Protein AF-B4QFR2-F1 (afdb_monomer_lite)

Radius of gyration: 42.55 Å; chains: 1; bounding box: 84×72×124 Å

Structure (mmCIF, N/CA/C/O backbone):
data_AF-B4QFR2-F1
#
_entry.id   AF-B4QFR2-F1
#
loop_
_atom_site.group_PDB
_atom_site.id
_atom_site.type_symbol
_atom_site.label_atom_id
_atom_site.label_alt_id
_atom_site.label_comp_id
_atom_site.label_asym_id
_atom_site.label_entity_id
_atom_site.label_seq_id
_atom_site.pdbx_PDB_ins_code
_atom_site.Cartn_x
_atom_site.Cartn_y
_atom_site.Cartn_z
_atom_site.occupancy
_atom_site.B_iso_or_equiv
_atom_site.auth_seq_id
_atom_site.auth_comp_id
_atom_site.auth_asym_id
_atom_site.auth_atom_id
_atom_site.pdbx_PDB_model_num
ATOM 1 N N . MET A 1 1 ? 47.329 61.915 1.612 1.00 34.19 1 MET A N 1
ATOM 2 C CA . MET A 1 1 ? 45.966 62.474 1.746 1.00 34.19 1 MET A CA 1
ATOM 3 C C . MET A 1 1 ? 45.053 61.777 0.749 1.00 34.19 1 MET A C 1
ATOM 5 O O . MET A 1 1 ? 45.435 61.713 -0.406 1.00 34.19 1 MET A O 1
ATOM 9 N N . ALA A 1 2 ? 43.889 61.315 1.233 1.00 34.34 2 ALA A N 1
ATOM 10 C CA . ALA A 1 2 ? 42.676 60.894 0.505 1.00 34.34 2 ALA A CA 1
ATOM 11 C C . ALA A 1 2 ? 42.771 59.651 -0.418 1.00 34.34 2 ALA A C 1
ATOM 13 O O . ALA A 1 2 ? 43.666 59.548 -1.236 1.00 34.34 2 ALA A O 1
ATOM 14 N N . LYS A 1 3 ? 41.845 58.686 -0.405 1.00 36.66 3 LYS A N 1
ATOM 15 C CA . LYS A 1 3 ? 40.694 58.404 0.468 1.00 36.66 3 LYS A CA 1
ATOM 16 C C . LYS A 1 3 ? 40.311 56.937 0.225 1.00 36.66 3 LYS A C 1
ATOM 18 O O . LYS A 1 3 ? 40.128 56.528 -0.917 1.00 36.66 3 LYS A O 1
ATOM 23 N N . THR A 1 4 ? 40.204 56.170 1.301 1.00 39.62 4 THR A N 1
ATOM 24 C CA . THR A 1 4 ? 39.727 54.786 1.338 1.00 39.62 4 THR A CA 1
ATOM 25 C C . THR A 1 4 ? 38.275 54.728 0.856 1.00 39.62 4 THR A C 1
ATOM 27 O O . THR A 1 4 ? 37.410 55.390 1.426 1.00 39.62 4 THR A O 1
ATOM 30 N N . GLY A 1 5 ? 38.017 53.977 -0.217 1.00 37.00 5 GLY A N 1
ATOM 31 C CA . GLY A 1 5 ? 36.684 53.747 -0.777 1.00 37.00 5 GLY A CA 1
ATOM 32 C C . GLY A 1 5 ? 36.139 52.394 -0.337 1.00 37.00 5 GLY A C 1
ATOM 33 O O . GLY A 1 5 ? 36.387 51.377 -0.978 1.00 37.00 5 GLY A O 1
ATOM 34 N N . GLU A 1 6 ? 35.410 52.401 0.772 1.00 37.00 6 GLU A N 1
ATOM 35 C CA . GLU A 1 6 ? 34.628 51.286 1.296 1.00 37.00 6 GLU A CA 1
ATOM 36 C C . GLU A 1 6 ? 33.508 50.926 0.303 1.00 37.00 6 GLU A C 1
ATOM 38 O O . GLU A 1 6 ? 32.572 51.698 0.105 1.00 37.00 6 GLU A O 1
ATOM 43 N N . ARG A 1 7 ? 33.588 49.754 -0.341 1.00 39.66 7 ARG A N 1
ATOM 44 C CA . ARG A 1 7 ? 32.447 49.152 -1.047 1.00 39.66 7 ARG A CA 1
ATOM 45 C C . ARG A 1 7 ? 31.864 48.026 -0.200 1.00 39.66 7 ARG A C 1
ATOM 47 O O . ARG A 1 7 ? 32.171 46.855 -0.393 1.00 39.66 7 ARG A O 1
ATOM 54 N N . ARG A 1 8 ? 30.990 48.408 0.735 1.00 44.19 8 ARG A N 1
ATOM 55 C CA . ARG A 1 8 ? 29.865 47.559 1.144 1.00 44.19 8 ARG A CA 1
ATOM 56 C C . ARG A 1 8 ? 28.883 47.499 -0.018 1.00 44.19 8 ARG A C 1
ATOM 58 O O . ARG A 1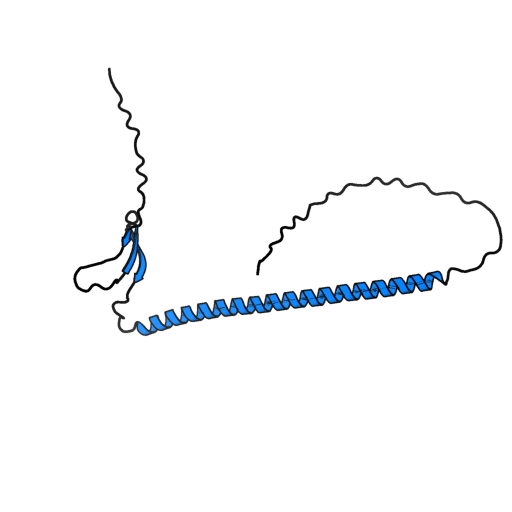 8 ? 28.515 48.540 -0.553 1.00 44.19 8 ARG A O 1
ATOM 65 N N . GLY A 1 9 ? 28.413 46.307 -0.360 1.00 35.06 9 GLY A N 1
ATOM 66 C CA . GLY A 1 9 ? 27.239 46.185 -1.216 1.00 35.06 9 GLY A CA 1
ATOM 67 C C . GLY A 1 9 ? 27.144 44.852 -1.929 1.00 35.06 9 GLY A C 1
ATOM 68 O O . GLY A 1 9 ? 27.808 44.640 -2.934 1.00 35.06 9 GLY A O 1
ATOM 69 N N . GLY A 1 10 ? 26.243 44.004 -1.436 1.00 34.12 10 GLY A N 1
ATOM 70 C CA . GLY A 1 10 ? 25.616 42.976 -2.253 1.00 34.12 10 GLY A CA 1
ATOM 71 C C . GLY A 1 10 ? 26.184 41.582 -2.060 1.00 34.12 10 GLY A C 1
ATOM 72 O O . GLY A 1 10 ? 26.757 41.008 -2.982 1.00 34.12 10 GLY A O 1
ATOM 73 N N . CYS A 1 11 ? 25.899 40.984 -0.904 1.00 34.69 11 CYS A N 1
ATOM 74 C CA . CYS A 1 11 ? 25.506 39.581 -0.883 1.00 34.69 11 CYS A CA 1
ATOM 75 C C . CYS A 1 11 ? 24.366 39.411 -1.902 1.00 34.69 11 CYS A C 1
ATOM 77 O O . CYS A 1 11 ? 23.199 39.645 -1.597 1.00 34.69 11 CYS A O 1
ATOM 79 N N . HIS A 1 12 ? 24.718 39.062 -3.141 1.00 37.25 12 HIS A N 1
ATOM 80 C CA . HIS A 1 12 ? 23.768 38.495 -4.080 1.00 37.25 12 HIS A CA 1
ATOM 81 C C . HIS A 1 12 ? 23.382 37.148 -3.481 1.00 37.25 12 HIS A C 1
ATOM 83 O O . HIS A 1 12 ? 24.067 36.143 -3.657 1.00 37.25 12 HIS A O 1
ATOM 89 N N . LEU A 1 13 ? 22.307 37.161 -2.692 1.00 39.56 13 LEU A N 1
ATOM 90 C CA . LEU A 1 13 ? 21.438 36.012 -2.542 1.00 39.56 13 LEU A CA 1
ATOM 91 C C . LEU A 1 13 ? 21.101 35.590 -3.969 1.00 39.56 13 LEU A C 1
ATOM 93 O O . LEU A 1 13 ? 20.244 36.192 -4.610 1.00 39.56 13 LEU A O 1
ATOM 97 N N . ALA A 1 14 ? 21.857 34.629 -4.497 1.00 40.00 14 ALA A N 1
ATOM 98 C CA . ALA A 1 14 ? 21.475 33.925 -5.697 1.00 40.00 14 ALA A CA 1
ATOM 99 C C . ALA A 1 14 ? 20.138 33.276 -5.354 1.00 40.00 14 ALA A C 1
ATOM 101 O O . ALA A 1 14 ? 20.075 32.270 -4.646 1.00 40.00 14 ALA A O 1
ATOM 102 N N . THR A 1 15 ? 19.059 33.925 -5.775 1.00 42.56 15 THR A N 1
ATOM 103 C CA . THR A 1 15 ? 17.744 33.324 -5.838 1.00 42.56 15 THR A CA 1
ATOM 104 C C . THR A 1 15 ? 17.921 32.083 -6.702 1.00 42.56 15 THR A C 1
ATOM 106 O O . THR A 1 15 ? 18.141 32.170 -7.907 1.00 42.56 15 THR A O 1
ATOM 109 N N . SER A 1 16 ? 17.939 30.908 -6.067 1.00 47.81 16 SER A N 1
ATOM 110 C CA . SER A 1 16 ? 17.907 29.627 -6.763 1.00 47.81 16 SER A CA 1
ATOM 111 C C . SER A 1 16 ? 16.523 29.528 -7.393 1.00 47.81 16 SER A C 1
ATOM 113 O O . SER A 1 16 ? 15.574 29.031 -6.794 1.00 47.81 16 SER A O 1
ATOM 115 N N . SER A 1 17 ? 16.387 30.137 -8.566 1.00 47.84 17 SER A N 1
ATOM 116 C CA . SER A 1 17 ? 15.196 30.033 -9.387 1.00 47.84 17 SER A CA 1
ATOM 117 C C . SER A 1 17 ? 15.214 28.623 -9.958 1.00 47.84 17 SER A C 1
ATOM 119 O O . SER A 1 17 ? 16.007 28.325 -10.848 1.00 47.84 17 SER A O 1
ATOM 121 N N . ALA A 1 18 ? 14.421 27.726 -9.373 1.00 55.12 18 ALA A N 1
ATOM 122 C CA . ALA A 1 18 ? 14.165 26.425 -9.968 1.00 55.12 18 ALA A CA 1
ATOM 123 C C . ALA A 1 18 ? 13.435 26.678 -11.290 1.00 55.12 18 ALA A C 1
ATOM 125 O O . ALA A 1 18 ? 12.285 27.119 -11.298 1.00 55.12 18 ALA A O 1
ATOM 126 N N . GLU A 1 19 ? 14.128 26.475 -12.404 1.00 62.81 19 GLU A N 1
ATOM 127 C CA . GLU A 1 19 ? 13.544 26.654 -13.725 1.00 62.81 19 GLU A CA 1
ATOM 128 C C . GLU A 1 19 ? 12.817 25.363 -14.094 1.00 62.81 19 GLU A C 1
ATOM 130 O O . GLU A 1 19 ? 13.381 24.265 -14.012 1.00 62.81 19 GLU A O 1
ATOM 135 N N . GLN A 1 20 ? 11.535 25.484 -14.433 1.00 56.78 20 GLN A N 1
ATOM 136 C CA . GLN A 1 20 ? 10.757 24.345 -14.894 1.00 56.78 20 GLN A CA 1
ATOM 137 C C . GLN A 1 20 ? 11.297 23.947 -16.265 1.00 56.78 20 GLN A C 1
ATOM 139 O O . GLN A 1 20 ? 11.182 24.705 -17.229 1.00 56.78 20 GLN A O 1
ATOM 144 N N . VAL A 1 21 ? 11.915 22.771 -16.348 1.00 60.00 21 VAL A N 1
ATOM 145 C CA . VAL A 1 21 ? 12.444 22.285 -17.617 1.00 60.00 21 VAL A CA 1
ATOM 146 C C . VAL A 1 21 ? 11.311 21.614 -18.360 1.00 60.00 21 VAL A C 1
ATOM 148 O O . VAL A 1 21 ? 10.848 20.536 -17.991 1.00 60.00 21 VAL A O 1
ATOM 151 N N . LYS A 1 22 ? 10.892 22.274 -19.436 1.00 54.22 22 LYS A N 1
ATOM 152 C CA . LYS A 1 22 ? 10.112 21.677 -20.509 1.00 54.22 22 LYS A CA 1
ATOM 153 C C . LYS A 1 22 ? 11.031 21.573 -21.722 1.00 54.22 22 LYS A C 1
ATOM 155 O O . LYS A 1 22 ? 11.315 22.571 -22.376 1.00 54.22 22 LYS A O 1
ATOM 160 N N . ALA A 1 23 ? 11.582 20.386 -21.965 1.00 52.22 23 ALA A N 1
ATOM 161 C CA . ALA A 1 23 ? 12.476 20.167 -23.097 1.00 52.22 23 ALA A CA 1
ATOM 162 C C . ALA A 1 23 ? 11.656 20.145 -24.399 1.00 52.22 23 ALA A C 1
ATOM 164 O O . ALA A 1 23 ? 11.088 19.118 -24.756 1.00 52.22 23 ALA A O 1
ATOM 165 N N . SER A 1 24 ? 11.564 21.290 -25.079 1.00 48.00 24 SER A N 1
ATOM 166 C CA . SER A 1 24 ? 10.883 21.441 -26.370 1.00 48.00 24 SER A CA 1
ATOM 167 C C . SER A 1 24 ? 11.898 21.662 -27.497 1.00 48.00 24 SER A C 1
ATOM 169 O O . SER A 1 24 ? 12.385 22.781 -27.683 1.00 48.00 24 SER A O 1
ATOM 171 N N . GLY A 1 25 ? 12.221 20.605 -28.247 1.00 43.16 25 GLY A N 1
ATOM 172 C CA . GLY A 1 25 ? 12.901 20.692 -29.539 1.00 43.16 25 GLY A CA 1
ATOM 173 C C . GLY A 1 25 ? 11.877 20.819 -30.675 1.00 43.16 25 GLY A C 1
ATOM 174 O O . GLY A 1 25 ? 10.738 20.367 -30.588 1.00 43.16 25 GLY A O 1
ATOM 175 N N . HIS A 1 26 ? 12.222 21.559 -31.726 1.00 45.12 26 HIS A N 1
ATOM 176 C CA . HIS A 1 26 ? 11.309 21.812 -32.838 1.00 45.12 26 HIS A CA 1
ATOM 177 C C . HIS A 1 26 ? 11.179 20.585 -33.756 1.00 45.12 26 HIS A C 1
ATOM 179 O O . HIS A 1 26 ? 12.174 19.978 -34.143 1.00 45.12 26 HIS A O 1
ATOM 185 N N . SER A 1 27 ? 9.934 20.342 -34.186 1.00 41.66 27 SER A N 1
ATOM 186 C CA . SER A 1 27 ? 9.424 19.318 -35.118 1.00 41.66 27 SER A CA 1
ATOM 187 C C . SER A 1 27 ? 9.111 17.929 -34.518 1.00 41.66 27 SER A C 1
ATOM 189 O O . SER A 1 27 ? 9.827 16.959 -34.709 1.00 41.66 27 SER A O 1
ATOM 191 N N . SER A 1 28 ? 7.925 17.833 -33.893 1.00 51.12 28 SER A N 1
ATOM 192 C CA . SER A 1 28 ? 7.242 16.618 -33.378 1.00 51.12 28 SER A CA 1
ATOM 193 C C . SER A 1 28 ? 7.539 16.170 -31.940 1.00 51.12 28 SER A C 1
ATOM 195 O O . SER A 1 28 ? 7.042 15.118 -31.529 1.00 51.12 28 SER A O 1
ATOM 197 N N . ASP A 1 29 ? 8.267 16.960 -31.151 1.00 46.41 29 ASP A N 1
ATOM 198 C CA . ASP A 1 29 ? 8.652 16.564 -29.794 1.00 46.41 29 ASP A CA 1
ATOM 199 C C . ASP A 1 29 ? 7.467 16.583 -28.821 1.00 46.41 29 ASP A C 1
ATOM 201 O O . ASP A 1 29 ? 6.948 17.621 -28.410 1.00 46.41 29 ASP A O 1
ATOM 205 N N . ARG A 1 30 ? 7.033 15.372 -28.473 1.00 59.84 30 ARG A N 1
ATOM 206 C CA . ARG A 1 30 ? 6.170 15.070 -27.329 1.00 59.84 30 ARG A CA 1
ATOM 207 C C . ARG A 1 30 ? 6.925 15.431 -26.050 1.00 59.84 30 ARG A C 1
ATOM 209 O O . ARG A 1 30 ? 8.131 15.243 -25.998 1.00 59.84 30 ARG A O 1
ATOM 216 N N . ASP A 1 31 ? 6.233 15.904 -25.020 1.00 76.56 31 ASP A N 1
ATOM 217 C CA . ASP A 1 31 ? 6.836 16.214 -23.720 1.00 76.56 31 ASP A CA 1
ATOM 218 C C . ASP A 1 31 ? 7.465 14.944 -23.085 1.00 76.56 31 ASP A C 1
ATOM 220 O O . ASP A 1 31 ? 6.777 14.142 -22.455 1.00 76.56 31 ASP A O 1
ATOM 224 N N . ILE A 1 32 ? 8.771 14.716 -23.304 1.00 87.12 32 ILE A N 1
ATOM 225 C CA . ILE A 1 32 ? 9.464 13.469 -22.905 1.00 87.12 32 ILE A CA 1
ATOM 226 C C . ILE A 1 32 ? 9.842 13.481 -21.421 1.00 87.12 32 ILE A C 1
ATOM 228 O O . ILE A 1 32 ? 9.815 12.437 -20.777 1.00 87.12 32 ILE A O 1
ATOM 232 N N . ILE A 1 33 ? 10.222 14.640 -20.878 1.00 90.62 33 ILE A N 1
ATOM 233 C CA . ILE A 1 33 ? 10.691 14.795 -19.495 1.00 90.62 33 ILE A CA 1
ATOM 234 C C . ILE A 1 33 ? 10.000 16.003 -18.874 1.00 90.62 33 ILE A C 1
ATOM 236 O O . ILE A 1 33 ? 9.999 17.091 -19.451 1.00 90.62 33 ILE A O 1
ATOM 240 N N . HIS A 1 34 ? 9.457 15.805 -17.678 1.00 91.00 34 HIS A N 1
ATOM 241 C CA . HIS A 1 34 ? 8.888 16.850 -16.840 1.00 91.00 34 HIS A CA 1
ATOM 242 C C . HIS A 1 34 ? 9.685 16.922 -15.543 1.00 91.00 34 HIS A C 1
ATOM 244 O O . HIS A 1 34 ? 9.936 15.893 -14.914 1.00 91.00 34 HIS A O 1
ATOM 250 N N . GLY A 1 35 ? 10.091 18.126 -15.147 1.00 90.31 35 GLY A N 1
ATOM 251 C CA . GLY A 1 35 ? 10.911 18.296 -13.958 1.00 90.31 35 GLY A CA 1
ATOM 252 C C . GLY A 1 35 ? 11.443 19.711 -13.752 1.00 90.31 35 GLY A C 1
ATOM 253 O O . GLY A 1 35 ? 11.025 20.667 -14.416 1.00 90.31 35 GLY A O 1
ATOM 254 N N . LYS A 1 36 ? 12.391 19.847 -12.823 1.00 92.81 36 LYS A N 1
ATOM 255 C CA . LYS A 1 36 ? 13.020 21.119 -12.435 1.00 92.81 36 LYS A CA 1
ATOM 256 C C . LYS A 1 36 ? 14.536 21.009 -12.479 1.00 92.81 36 LYS A C 1
ATOM 258 O O . LYS A 1 36 ? 15.117 20.088 -11.907 1.00 92.81 36 LYS A O 1
ATOM 263 N N . LEU A 1 37 ? 15.185 21.974 -13.127 1.00 94.50 37 LEU A N 1
ATOM 264 C CA . LEU A 1 37 ? 16.642 22.067 -13.145 1.00 94.50 37 LEU A CA 1
ATOM 265 C C . LEU A 1 37 ? 17.123 23.025 -12.063 1.00 94.50 37 LEU A C 1
ATOM 267 O O . LEU A 1 37 ? 16.852 24.227 -12.086 1.00 94.50 37 LEU A O 1
ATOM 271 N N . PHE A 1 38 ? 17.910 22.483 -11.145 1.00 92.56 38 PHE A N 1
ATOM 272 C CA . PHE A 1 38 ? 18.637 23.238 -10.140 1.00 92.56 38 PHE A CA 1
ATOM 273 C C . PHE A 1 38 ? 20.034 23.552 -10.680 1.00 92.56 38 PHE A C 1
ATOM 275 O O . PHE A 1 38 ? 20.961 22.748 -10.587 1.00 92.56 38 PHE A O 1
ATOM 282 N N . GLN A 1 39 ? 20.192 24.728 -11.297 1.00 93.06 39 GLN A N 1
ATOM 283 C CA . GLN A 1 39 ? 21.420 25.097 -12.019 1.00 93.06 39 GLN A CA 1
ATOM 284 C C . GLN A 1 39 ? 22.660 25.198 -11.114 1.00 93.06 39 GLN A C 1
ATOM 286 O O . GLN A 1 39 ? 23.769 24.867 -11.528 1.00 93.06 39 GLN A O 1
ATOM 291 N N . ASN A 1 40 ? 22.472 25.627 -9.866 1.00 93.94 40 ASN A N 1
ATOM 292 C CA . ASN A 1 40 ? 23.533 25.738 -8.864 1.00 93.94 40 ASN A CA 1
ATOM 293 C C . ASN A 1 40 ? 24.144 24.378 -8.499 1.00 93.94 40 ASN A C 1
ATOM 295 O O . ASN A 1 40 ? 25.360 24.271 -8.356 1.00 93.94 40 ASN A O 1
ATOM 299 N N . THR A 1 41 ? 23.313 23.346 -8.373 1.00 94.06 41 THR A N 1
ATOM 300 C CA . THR A 1 41 ? 23.741 21.977 -8.059 1.00 94.06 41 THR A CA 1
ATOM 301 C C . THR A 1 41 ? 23.960 21.132 -9.308 1.00 94.06 41 THR A C 1
ATOM 303 O O . THR A 1 41 ? 24.521 20.044 -9.212 1.00 94.06 41 THR A O 1
ATOM 306 N N . ARG A 1 42 ? 23.562 21.640 -10.482 1.00 94.38 42 ARG A N 1
ATOM 307 C CA . ARG A 1 42 ? 23.561 20.925 -11.765 1.00 94.38 42 ARG A CA 1
ATOM 308 C C . ARG A 1 42 ? 22.753 19.620 -11.700 1.00 94.38 42 ARG A C 1
ATOM 310 O O . ARG A 1 42 ? 23.127 18.631 -12.322 1.00 94.38 42 ARG A O 1
ATOM 317 N N . ILE A 1 43 ? 21.653 19.627 -10.943 1.00 95.69 43 ILE A N 1
ATOM 318 C CA . ILE A 1 43 ? 20.743 18.485 -10.775 1.00 95.69 43 ILE A CA 1
ATOM 319 C C . ILE A 1 43 ? 19.438 18.762 -11.519 1.00 95.69 43 ILE A C 1
ATOM 321 O O . ILE A 1 43 ? 18.842 19.823 -11.343 1.00 95.69 43 ILE A O 1
ATOM 325 N N . LEU A 1 44 ? 18.975 17.788 -12.305 1.00 94.06 44 LEU A N 1
ATOM 326 C CA . LEU A 1 44 ? 17.625 17.761 -12.865 1.00 94.06 44 LEU A CA 1
ATOM 327 C C . LEU A 1 44 ? 16.762 16.815 -12.021 1.00 94.06 44 LEU A C 1
ATOM 329 O O . LEU A 1 44 ? 16.970 15.604 -12.045 1.00 94.06 44 LEU A O 1
ATOM 333 N N . GLU A 1 45 ? 15.813 17.368 -11.272 1.00 94.50 45 GLU A N 1
ATOM 334 C CA . GLU A 1 45 ? 14.760 16.592 -10.615 1.00 94.50 45 GLU A CA 1
ATOM 335 C C . GLU A 1 45 ? 13.697 16.256 -11.659 1.00 94.50 45 GLU A C 1
ATOM 337 O O . GLU A 1 45 ? 13.184 17.159 -12.317 1.00 94.50 45 GLU A O 1
ATOM 342 N N . VAL A 1 46 ? 13.406 14.970 -11.846 1.00 94.44 46 VAL A N 1
ATOM 343 C CA . VAL A 1 46 ? 12.457 14.481 -12.851 1.00 94.44 46 VAL A CA 1
ATOM 344 C C . VAL A 1 46 ? 11.209 13.968 -12.144 1.00 94.44 46 VAL A C 1
ATOM 346 O O . VAL A 1 46 ? 11.281 12.994 -11.399 1.00 94.44 46 VAL A O 1
ATOM 349 N N . ASP A 1 47 ? 10.072 14.602 -12.416 1.00 93.56 47 ASP A N 1
ATOM 350 C CA . ASP A 1 47 ? 8.758 14.198 -11.906 1.00 93.56 47 ASP A CA 1
ATOM 351 C C . ASP A 1 47 ? 8.156 13.076 -12.763 1.00 93.56 47 ASP A C 1
ATOM 353 O O . ASP A 1 47 ? 7.504 12.158 -12.266 1.00 93.56 47 ASP A O 1
ATOM 357 N N . TYR A 1 48 ? 8.370 13.156 -14.077 1.00 92.81 48 TYR A N 1
ATOM 358 C CA . TYR A 1 48 ? 7.874 12.187 -15.044 1.00 92.81 48 TYR A CA 1
ATOM 359 C C . TYR A 1 48 ? 8.805 12.104 -16.251 1.00 92.81 48 TYR A C 1
ATOM 361 O O . TYR A 1 48 ? 9.345 13.111 -16.714 1.00 92.81 48 TYR A O 1
ATOM 369 N N . ALA A 1 49 ? 8.944 10.895 -16.790 1.00 93.69 49 ALA A N 1
ATOM 370 C CA . ALA A 1 49 ? 9.645 10.649 -18.036 1.00 93.69 49 ALA A CA 1
ATOM 371 C C . ALA A 1 49 ? 8.913 9.600 -18.876 1.00 93.69 49 ALA A C 1
ATOM 373 O O . ALA A 1 49 ? 8.445 8.582 -18.362 1.00 93.69 49 ALA A O 1
ATOM 374 N N . GLN A 1 50 ? 8.854 9.831 -20.184 1.00 92.12 50 GLN A N 1
ATOM 375 C CA . GLN A 1 50 ? 8.315 8.873 -21.136 1.00 92.12 50 GLN A CA 1
ATOM 376 C C . GLN A 1 50 ? 9.344 7.767 -21.424 1.00 92.12 50 GL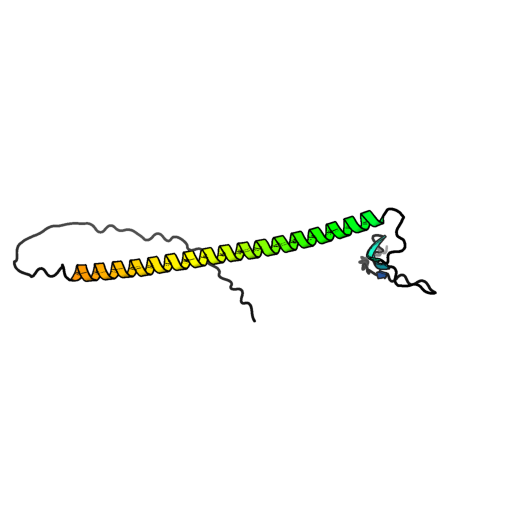N A C 1
ATOM 378 O O . GLN A 1 50 ? 10.489 8.041 -21.784 1.00 92.12 50 GLN A O 1
ATOM 383 N N . GLY A 1 51 ? 8.929 6.503 -21.296 1.00 90.94 51 GLY A N 1
ATOM 384 C CA . GLY A 1 51 ? 9.757 5.354 -21.667 1.00 90.94 51 GLY A CA 1
ATOM 385 C C . GLY A 1 51 ? 10.027 5.321 -23.174 1.00 90.94 51 GLY A C 1
ATOM 386 O O . GLY A 1 51 ? 9.093 5.434 -23.967 1.00 90.94 51 GLY A O 1
ATOM 387 N N . ARG A 1 52 ? 11.299 5.176 -23.566 1.00 89.69 52 ARG A N 1
ATOM 388 C CA . ARG A 1 52 ? 11.727 5.186 -24.976 1.00 89.69 52 ARG A CA 1
ATOM 389 C C . ARG A 1 52 ? 11.774 3.786 -25.587 1.00 89.69 52 ARG A C 1
ATOM 391 O O . ARG A 1 52 ? 11.107 3.536 -26.579 1.00 89.69 52 ARG A O 1
ATOM 398 N N . ASP A 1 53 ? 12.530 2.883 -24.965 1.00 93.62 53 ASP A N 1
ATOM 399 C CA . ASP A 1 53 ? 12.749 1.511 -25.429 1.00 93.62 53 ASP A CA 1
ATOM 400 C C . ASP A 1 53 ? 12.757 0.551 -24.235 1.00 93.62 53 ASP A C 1
ATOM 402 O O . ASP A 1 53 ? 13.197 0.920 -23.143 1.00 93.62 53 ASP A O 1
ATOM 406 N N . ILE A 1 54 ? 12.333 -0.696 -24.453 1.00 92.88 54 ILE A N 1
ATOM 407 C CA . ILE A 1 54 ? 12.492 -1.789 -23.486 1.00 92.88 54 ILE A CA 1
ATOM 408 C C . ILE A 1 54 ? 13.551 -2.746 -24.045 1.00 92.88 54 ILE A C 1
ATOM 410 O O . ILE A 1 54 ? 13.288 -3.402 -25.057 1.00 92.88 54 ILE A O 1
ATOM 414 N N . PRO A 1 55 ? 14.744 -2.844 -23.430 1.00 92.25 55 PRO A N 1
ATOM 415 C CA . PRO A 1 55 ? 15.765 -3.771 -23.896 1.00 92.25 55 PRO A CA 1
ATOM 416 C C . PRO A 1 55 ? 15.283 -5.231 -23.803 1.00 92.25 55 PRO A C 1
ATOM 418 O O . PRO A 1 55 ? 14.563 -5.584 -22.860 1.00 92.25 55 PRO A O 1
ATOM 421 N N . PRO A 1 56 ? 15.687 -6.115 -24.735 1.00 93.94 56 PRO A N 1
ATOM 422 C CA . PRO A 1 56 ? 15.351 -7.533 -24.658 1.00 93.94 56 PRO A CA 1
ATOM 423 C C . PRO A 1 56 ? 15.762 -8.139 -23.309 1.00 93.94 56 PRO A C 1
ATOM 425 O O . PRO A 1 56 ? 16.852 -7.877 -22.808 1.00 93.94 56 PRO A O 1
ATOM 428 N N . GLY A 1 57 ? 14.884 -8.946 -22.712 1.00 93.56 57 GLY A N 1
ATOM 429 C CA . GLY A 1 57 ? 15.126 -9.595 -21.416 1.00 93.56 57 GLY A CA 1
ATOM 430 C C . GLY A 1 57 ? 14.747 -8.773 -20.176 1.00 93.56 57 GLY A C 1
ATOM 431 O O . GLY A 1 57 ? 14.695 -9.339 -19.088 1.00 93.56 57 GLY A O 1
ATOM 432 N N . TYR A 1 58 ? 14.406 -7.485 -20.305 1.00 94.94 58 TYR A N 1
ATOM 433 C CA . TYR A 1 58 ? 14.037 -6.643 -19.152 1.00 94.94 58 TYR A CA 1
ATOM 434 C C . TYR A 1 58 ? 12.556 -6.705 -18.762 1.00 94.94 58 TYR A C 1
ATOM 436 O O . TYR A 1 58 ? 12.200 -6.298 -17.658 1.00 94.94 58 TYR A O 1
ATOM 444 N N . THR A 1 59 ? 11.685 -7.252 -19.614 1.00 96.00 59 THR A N 1
ATOM 445 C CA . THR A 1 59 ? 10.242 -7.344 -19.334 1.00 96.00 59 THR A CA 1
ATOM 446 C C . THR A 1 59 ? 9.945 -8.062 -18.015 1.00 96.00 59 THR A C 1
ATOM 448 O O . THR A 1 59 ? 9.080 -7.616 -17.268 1.00 96.00 59 THR A O 1
ATOM 451 N N . GLY A 1 60 ? 10.694 -9.123 -17.687 1.00 97.19 60 GLY A N 1
ATOM 452 C CA . GLY A 1 60 ? 10.548 -9.839 -16.414 1.00 97.19 60 GLY A CA 1
ATOM 453 C C . GLY A 1 60 ? 10.824 -8.948 -15.200 1.00 97.19 60 GLY A C 1
ATOM 454 O O . GLY A 1 60 ? 10.005 -8.886 -14.292 1.00 97.19 60 GLY A O 1
ATOM 455 N N . GLN A 1 61 ? 11.909 -8.169 -15.234 1.00 97.25 61 GLN A N 1
ATOM 456 C CA . GLN A 1 61 ? 12.274 -7.249 -14.148 1.00 97.25 61 GLN A CA 1
ATOM 457 C C . GLN A 1 61 ? 11.240 -6.129 -13.961 1.00 97.25 61 GLN A C 1
ATOM 459 O O . GLN A 1 61 ? 10.963 -5.720 -12.832 1.00 97.25 61 GLN A O 1
ATOM 464 N N . ILE A 1 62 ? 10.639 -5.640 -15.055 1.00 96.88 62 ILE A N 1
ATOM 465 C CA . ILE A 1 62 ? 9.549 -4.653 -14.992 1.00 96.88 62 ILE A CA 1
ATOM 466 C C . ILE A 1 62 ? 8.349 -5.255 -14.252 1.00 96.88 62 ILE A C 1
ATOM 468 O O . ILE A 1 62 ? 7.814 -4.627 -13.338 1.00 96.88 62 ILE A O 1
ATOM 472 N N . VAL A 1 63 ? 7.957 -6.484 -14.605 1.00 97.94 63 VAL A N 1
ATOM 473 C CA . VAL A 1 63 ? 6.856 -7.197 -13.941 1.00 97.94 63 VAL A CA 1
ATOM 474 C C . VAL A 1 63 ? 7.168 -7.435 -12.464 1.00 97.94 63 VAL A C 1
ATOM 476 O O . VAL A 1 63 ? 6.327 -7.141 -11.620 1.00 97.94 63 VAL A O 1
ATOM 479 N N . GLU A 1 64 ? 8.374 -7.899 -12.134 1.00 98.31 64 GLU A N 1
ATOM 480 C CA . GLU A 1 64 ? 8.809 -8.114 -10.747 1.00 98.31 64 GLU A CA 1
ATOM 481 C C . GLU A 1 64 ? 8.754 -6.825 -9.919 1.00 98.31 64 GLU A C 1
ATOM 483 O O . GLU A 1 64 ? 8.242 -6.831 -8.800 1.00 98.31 64 GLU A O 1
ATOM 488 N N . THR A 1 65 ? 9.216 -5.706 -10.481 1.00 98.19 65 THR A N 1
ATOM 489 C CA . THR A 1 65 ? 9.193 -4.400 -9.805 1.00 98.19 65 THR A CA 1
ATOM 490 C C . THR A 1 65 ? 7.761 -3.934 -9.543 1.00 98.19 65 THR A C 1
ATOM 492 O O . THR A 1 65 ? 7.441 -3.510 -8.431 1.00 98.19 65 THR A O 1
ATOM 495 N N . LEU A 1 66 ? 6.877 -4.047 -10.540 1.00 98.44 66 LEU A N 1
ATOM 496 C CA . LEU A 1 66 ? 5.464 -3.696 -10.387 1.00 98.44 66 LEU A CA 1
ATOM 497 C C . LEU A 1 66 ? 4.772 -4.601 -9.362 1.00 98.44 66 LEU A C 1
ATOM 499 O O . LEU A 1 66 ? 4.033 -4.107 -8.512 1.00 98.44 66 LEU A O 1
ATOM 503 N N . GLN A 1 67 ? 5.051 -5.905 -9.387 1.00 98.62 67 GLN A N 1
ATOM 504 C CA . GLN A 1 67 ? 4.478 -6.851 -8.436 1.00 98.62 67 GLN A CA 1
ATOM 505 C C . GLN A 1 67 ? 4.953 -6.577 -7.006 1.00 98.62 67 GLN A C 1
ATOM 507 O O . GLN A 1 67 ? 4.145 -6.588 -6.080 1.00 98.62 67 GLN A O 1
ATOM 512 N N . ALA A 1 68 ? 6.241 -6.287 -6.808 1.00 98.62 68 ALA A N 1
ATOM 513 C CA . ALA A 1 68 ? 6.772 -5.910 -5.501 1.00 98.62 68 ALA A CA 1
ATOM 514 C C . ALA A 1 68 ? 6.107 -4.631 -4.961 1.00 98.62 68 ALA A C 1
ATOM 516 O O . ALA A 1 68 ? 5.817 -4.538 -3.762 1.00 98.62 68 ALA A O 1
ATOM 517 N N . TRP A 1 69 ? 5.814 -3.667 -5.839 1.00 98.56 69 TRP A N 1
ATOM 518 C CA . TRP A 1 69 ? 5.113 -2.442 -5.462 1.00 98.56 69 TRP A CA 1
ATOM 519 C C . TRP A 1 69 ? 3.656 -2.709 -5.058 1.00 98.56 69 TRP A C 1
ATOM 521 O O . TRP A 1 69 ? 3.239 -2.266 -3.988 1.00 98.56 69 TRP A O 1
ATOM 531 N N . VAL A 1 70 ? 2.919 -3.516 -5.831 1.00 98.62 70 VAL A N 1
ATOM 532 C CA . VAL A 1 70 ? 1.546 -3.940 -5.489 1.00 98.62 70 VAL A CA 1
ATOM 533 C C . VAL A 1 70 ? 1.515 -4.694 -4.160 1.00 98.62 70 VAL A C 1
ATOM 535 O O . VAL A 1 70 ? 0.754 -4.330 -3.267 1.00 98.62 70 VAL A O 1
ATOM 538 N N . ASN A 1 71 ? 2.412 -5.664 -3.970 1.00 98.62 71 ASN A N 1
ATOM 539 C CA . ASN A 1 71 ? 2.507 -6.419 -2.718 1.00 98.62 71 ASN A CA 1
ATOM 540 C C . ASN A 1 71 ? 2.765 -5.500 -1.510 1.00 98.62 71 ASN A C 1
ATOM 542 O O . ASN A 1 71 ? 2.281 -5.754 -0.405 1.00 98.62 71 ASN A O 1
ATOM 546 N N . SER A 1 72 ? 3.525 -4.419 -1.708 1.00 98.62 72 SER A N 1
ATOM 547 C CA . SER A 1 72 ? 3.771 -3.420 -0.665 1.00 98.62 72 SER A CA 1
ATOM 548 C C . SER A 1 72 ? 2.499 -2.634 -0.328 1.00 98.62 72 SER A C 1
ATOM 550 O O . SER A 1 72 ? 2.217 -2.417 0.852 1.00 98.62 72 SER A O 1
ATOM 552 N N . CYS A 1 73 ? 1.697 -2.256 -1.330 1.00 98.62 73 CYS A N 1
ATOM 553 C CA . CYS A 1 73 ? 0.387 -1.634 -1.119 1.00 98.62 73 CYS A CA 1
ATOM 554 C C . CYS A 1 73 ? -0.573 -2.563 -0.363 1.00 98.62 73 CYS A C 1
ATOM 556 O O . CYS A 1 73 ? -1.187 -2.129 0.615 1.00 98.62 73 CYS A O 1
ATOM 558 N N . ASP A 1 74 ? -0.641 -3.839 -0.747 1.00 98.62 74 ASP A N 1
ATOM 559 C CA . ASP A 1 74 ? -1.477 -4.838 -0.071 1.00 98.62 74 ASP A CA 1
ATOM 560 C C . ASP A 1 74 ? -1.049 -5.030 1.386 1.00 98.62 74 ASP A C 1
ATOM 562 O O . ASP A 1 74 ? -1.885 -5.071 2.288 1.00 98.62 74 ASP A O 1
ATOM 566 N N . SER A 1 75 ? 0.260 -5.084 1.648 1.00 98.62 75 SER A N 1
ATOM 567 C CA . SER A 1 75 ? 0.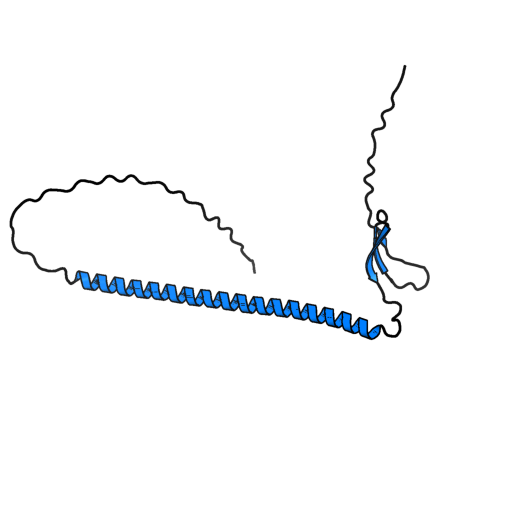807 -5.172 3.006 1.00 98.62 75 SER A CA 1
ATOM 568 C C . SER A 1 75 ? 0.384 -3.983 3.877 1.00 98.62 75 SER A C 1
ATOM 570 O O . SER A 1 75 ? -0.092 -4.168 5.002 1.00 98.62 75 SER A O 1
ATOM 572 N N . VAL A 1 76 ? 0.487 -2.758 3.347 1.00 98.69 76 VAL A N 1
ATOM 573 C CA . VAL A 1 76 ? 0.055 -1.545 4.059 1.00 98.69 76 VAL A CA 1
ATOM 574 C C . VAL A 1 76 ? -1.455 -1.560 4.305 1.00 98.69 76 VAL A C 1
ATOM 576 O O . VAL A 1 76 ? -1.879 -1.302 5.433 1.00 98.69 76 VAL A O 1
ATOM 579 N N . SER A 1 77 ? -2.264 -1.911 3.302 1.00 98.62 77 SER A N 1
ATOM 580 C CA . SER A 1 77 ? -3.723 -1.998 3.448 1.00 98.62 77 SER A CA 1
ATOM 581 C C . SER A 1 77 ? -4.126 -3.033 4.503 1.00 98.62 77 SER A C 1
ATOM 583 O O . SER A 1 77 ? -4.870 -2.720 5.434 1.00 98.62 77 SER A O 1
ATOM 585 N N . ASN A 1 78 ? -3.550 -4.236 4.443 1.00 98.75 78 ASN A N 1
ATOM 586 C CA . ASN A 1 78 ? -3.796 -5.306 5.412 1.00 98.75 78 ASN A CA 1
ATOM 587 C C . ASN A 1 78 ? -3.394 -4.906 6.837 1.00 98.75 78 ASN A C 1
ATOM 589 O O . ASN A 1 78 ? -4.106 -5.206 7.799 1.00 98.75 78 ASN A O 1
ATOM 593 N N . CYS A 1 79 ? -2.270 -4.201 6.989 1.00 98.62 79 CYS A N 1
ATOM 594 C CA . CYS A 1 79 ? -1.849 -3.665 8.278 1.00 98.62 79 CYS A CA 1
ATOM 595 C C . CYS A 1 79 ? -2.893 -2.686 8.833 1.00 98.62 79 CYS A C 1
ATOM 597 O O . CYS A 1 79 ? -3.305 -2.821 9.986 1.00 98.62 79 CYS A O 1
ATOM 599 N N . ILE A 1 80 ? -3.378 -1.750 8.011 1.00 98.81 80 ILE A N 1
ATOM 600 C CA . ILE A 1 80 ? -4.414 -0.787 8.409 1.00 98.81 80 ILE A CA 1
ATOM 601 C C . ILE A 1 80 ? -5.693 -1.517 8.837 1.00 98.81 80 ILE A C 1
ATOM 603 O O . ILE A 1 80 ? -6.227 -1.239 9.914 1.00 98.81 80 ILE A O 1
ATOM 607 N N . GLU A 1 81 ? -6.162 -2.488 8.054 1.00 98.81 81 GLU A N 1
ATOM 608 C CA . GLU A 1 81 ? -7.348 -3.280 8.396 1.00 98.81 81 GLU A CA 1
ATOM 609 C C . GLU A 1 81 ? -7.194 -4.029 9.723 1.00 98.81 81 GLU A C 1
ATOM 611 O O . GLU A 1 81 ? -8.112 -4.051 10.550 1.00 98.81 81 GLU A O 1
ATOM 616 N N . MET A 1 82 ? -6.027 -4.632 9.951 1.00 98.75 82 MET A N 1
ATOM 617 C CA . MET A 1 82 ? -5.721 -5.324 11.197 1.00 98.75 82 MET A CA 1
ATOM 618 C C . MET A 1 82 ? -5.721 -4.358 12.385 1.00 98.75 82 MET A C 1
ATOM 620 O O . MET A 1 82 ? -6.299 -4.674 13.427 1.00 98.75 82 MET A O 1
ATOM 624 N N . GLN A 1 83 ? -5.145 -3.165 12.225 1.00 98.75 83 GLN A N 1
ATOM 625 C CA . GLN A 1 83 ? -5.144 -2.143 13.273 1.00 98.75 83 GLN A CA 1
ATOM 626 C C . GLN A 1 83 ? -6.556 -1.639 13.586 1.00 98.75 83 GLN A C 1
ATOM 628 O O . GLN A 1 83 ? -6.898 -1.465 14.757 1.00 98.75 83 GLN A O 1
ATOM 633 N N . ILE A 1 84 ? -7.414 -1.480 12.574 1.00 98.81 84 ILE A N 1
ATOM 634 C CA . ILE A 1 84 ? -8.829 -1.131 12.770 1.00 98.81 84 ILE A CA 1
ATOM 635 C C . ILE A 1 84 ? -9.544 -2.227 13.570 1.00 98.81 84 ILE A C 1
ATOM 637 O O . ILE A 1 84 ? -10.225 -1.931 14.557 1.00 98.81 84 ILE A O 1
ATOM 641 N N . LYS A 1 85 ? -9.379 -3.498 13.181 1.00 98.75 85 LYS A N 1
ATOM 642 C CA . LYS A 1 85 ? -9.979 -4.643 13.889 1.00 98.75 85 LYS A CA 1
ATOM 643 C C . LYS A 1 85 ? -9.517 -4.696 15.344 1.00 98.75 85 LYS A C 1
ATOM 645 O O . LYS A 1 85 ? -10.351 -4.811 16.242 1.00 98.75 85 LYS A O 1
ATOM 650 N N . TYR A 1 86 ? -8.215 -4.550 15.578 1.00 98.75 86 TYR A N 1
ATOM 651 C CA . TYR A 1 86 ? -7.633 -4.528 16.917 1.00 98.75 86 TYR A CA 1
ATOM 652 C C . TYR A 1 86 ? -8.190 -3.380 17.769 1.00 98.75 86 TYR A C 1
ATOM 654 O O . TYR A 1 86 ? -8.666 -3.608 18.884 1.00 98.75 86 TYR A O 1
ATOM 662 N N . ALA A 1 87 ? -8.212 -2.157 17.232 1.00 98.81 87 ALA A N 1
ATOM 663 C CA . ALA A 1 87 ? -8.741 -0.990 17.933 1.00 98.81 87 ALA A CA 1
ATOM 664 C C . ALA A 1 87 ? -10.225 -1.158 18.299 1.00 98.81 87 ALA A C 1
ATOM 666 O O . ALA A 1 87 ? -10.636 -0.821 19.413 1.00 98.81 87 ALA A O 1
ATOM 667 N N . ASN A 1 88 ? -11.028 -1.724 17.394 1.00 98.75 88 ASN A N 1
ATOM 668 C CA . ASN A 1 88 ? -12.443 -1.993 17.639 1.00 98.75 88 ASN A CA 1
ATOM 669 C C . ASN A 1 88 ? -12.656 -3.084 18.696 1.00 98.75 88 ASN A C 1
ATOM 671 O O . ASN A 1 88 ? -13.512 -2.924 19.570 1.00 98.75 88 ASN A O 1
ATOM 675 N N . ALA A 1 89 ? -11.866 -4.160 18.661 1.00 98.69 89 ALA A N 1
ATOM 676 C CA . ALA A 1 89 ? -11.919 -5.220 19.664 1.00 98.69 89 ALA A CA 1
ATOM 677 C C . ALA A 1 89 ? -11.562 -4.687 21.060 1.00 98.69 89 ALA A C 1
ATOM 679 O O . ALA A 1 89 ? -12.291 -4.923 22.025 1.00 98.69 89 ALA A O 1
ATOM 680 N N . GLU A 1 90 ? -10.496 -3.894 21.160 1.00 98.69 90 GLU A N 1
ATOM 681 C CA . GLU A 1 90 ? -10.067 -3.283 22.418 1.00 98.69 90 GLU A CA 1
ATOM 682 C C . GLU A 1 90 ? -11.101 -2.268 22.937 1.00 98.69 90 GLU A C 1
ATOM 684 O O . GLU A 1 90 ? -11.419 -2.253 24.128 1.00 98.69 90 GLU A O 1
ATOM 689 N N . LYS A 1 91 ? -11.707 -1.467 22.050 1.00 98.56 91 LYS A N 1
ATOM 690 C CA . L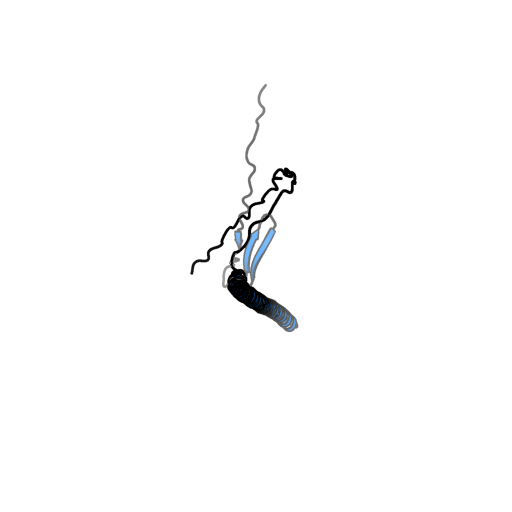YS A 1 91 ? -12.829 -0.584 22.409 1.00 98.56 91 LYS A CA 1
ATOM 691 C C . LYS A 1 91 ? -14.018 -1.377 22.957 1.00 98.56 91 LYS A C 1
ATOM 693 O O . LYS A 1 91 ? -14.555 -1.004 23.999 1.00 98.56 91 LYS A O 1
ATOM 698 N N . SER A 1 92 ? -14.416 -2.457 22.285 1.00 98.56 92 SER A N 1
ATOM 699 C CA . SER A 1 92 ? -15.526 -3.319 22.713 1.00 98.56 92 SER A CA 1
ATOM 700 C C . SER A 1 92 ? -15.259 -3.932 24.090 1.00 98.56 92 SER A C 1
ATOM 702 O O . SER A 1 92 ? -16.069 -3.788 25.006 1.00 98.56 92 SER A O 1
ATOM 704 N N . LYS A 1 93 ? -14.061 -4.495 24.291 1.00 98.56 93 LYS A N 1
ATOM 705 C CA . LYS A 1 93 ? -13.619 -5.041 25.581 1.00 98.56 93 LYS A CA 1
ATOM 706 C C . LYS A 1 93 ? -13.714 -4.010 26.708 1.00 98.56 93 LYS A C 1
ATOM 708 O O . LYS A 1 93 ? -14.189 -4.325 27.799 1.00 98.56 93 LYS A O 1
ATOM 713 N N . ARG A 1 94 ? -13.286 -2.770 26.452 1.00 98.44 94 ARG A N 1
ATOM 714 C CA . ARG A 1 94 ? -13.376 -1.678 27.434 1.00 98.44 94 ARG A CA 1
ATOM 715 C C . ARG A 1 94 ? -14.818 -1.316 27.771 1.00 98.44 94 ARG A C 1
ATOM 717 O O . ARG A 1 94 ? -15.103 -1.085 28.943 1.00 98.44 94 ARG A O 1
ATOM 724 N N . LEU A 1 95 ? -15.709 -1.274 26.780 1.00 98.50 95 LEU A N 1
ATOM 725 C CA . LEU A 1 95 ? -17.131 -0.992 27.000 1.00 98.50 95 LEU A CA 1
ATOM 726 C C . LEU A 1 95 ? -17.795 -2.083 27.843 1.00 98.50 95 LEU A C 1
ATOM 728 O O . LEU A 1 95 ? -18.423 -1.753 28.844 1.00 98.50 95 LEU A O 1
ATOM 732 N N . ILE A 1 96 ? -17.563 -3.356 27.514 1.00 98.44 96 ILE A N 1
ATOM 733 C CA . ILE A 1 96 ? -18.084 -4.498 28.283 1.00 98.44 96 ILE A CA 1
ATOM 734 C C . ILE A 1 96 ? -17.594 -4.438 29.734 1.00 98.44 96 ILE A C 1
ATOM 736 O O . ILE A 1 96 ? -18.375 -4.583 30.670 1.00 98.44 96 ILE A O 1
ATOM 740 N N . ASN A 1 97 ? -16.298 -4.187 29.950 1.00 98.38 97 ASN A N 1
ATOM 741 C CA . ASN A 1 97 ? -15.765 -4.086 31.306 1.00 98.38 97 ASN A CA 1
ATOM 742 C C . ASN A 1 97 ? -16.355 -2.898 32.079 1.00 98.38 97 ASN A C 1
ATOM 744 O O . ASN A 1 97 ? -16.628 -3.024 33.271 1.00 98.38 97 ASN A O 1
ATOM 748 N N . LYS A 1 98 ? -16.556 -1.753 31.415 1.00 98.31 98 LYS A N 1
ATOM 749 C CA . LYS A 1 98 ? -17.196 -0.583 32.023 1.00 98.31 98 LYS A CA 1
ATOM 750 C C . LYS A 1 98 ? -18.619 -0.917 32.479 1.00 98.31 98 LYS A C 1
ATOM 752 O O . LYS A 1 98 ? -18.941 -0.670 33.635 1.00 98.31 98 LYS A O 1
ATOM 757 N N . GLU A 1 99 ? -19.425 -1.511 31.603 1.00 98.19 99 GLU A N 1
ATOM 758 C CA . GLU A 1 99 ? -20.804 -1.907 31.911 1.00 98.19 99 GLU A CA 1
ATOM 759 C C . GLU A 1 99 ? -20.856 -2.914 33.068 1.00 98.19 99 GLU A C 1
ATOM 761 O O . GLU A 1 99 ? -21.627 -2.737 34.010 1.00 98.19 99 GLU A O 1
ATOM 766 N N . ARG A 1 100 ? -19.962 -3.913 33.067 1.00 98.25 100 ARG A N 1
ATOM 767 C CA . ARG A 1 100 ? -19.838 -4.882 34.166 1.00 98.25 100 ARG A CA 1
ATOM 768 C C . ARG A 1 100 ? -19.587 -4.193 35.510 1.00 98.25 100 ARG A C 1
ATOM 770 O O . ARG A 1 100 ? -20.261 -4.492 36.490 1.00 98.25 100 ARG A O 1
ATOM 777 N N . VAL A 1 101 ? -18.635 -3.260 35.556 1.00 98.06 101 VAL A N 1
ATOM 778 C CA . VAL A 1 101 ? -18.300 -2.515 36.782 1.00 98.06 101 VAL A CA 1
ATOM 779 C C . VAL A 1 101 ? -19.462 -1.626 37.232 1.00 98.06 101 VAL A C 1
ATOM 781 O O . VAL A 1 101 ? -19.751 -1.554 38.426 1.00 98.06 101 VAL A O 1
ATOM 784 N N . GLU A 1 102 ? -20.146 -0.957 36.302 1.00 98.06 102 GLU A N 1
ATOM 785 C CA . GLU A 1 102 ? -21.325 -0.141 36.614 1.00 98.06 102 GLU A CA 1
ATOM 786 C C . GLU A 1 102 ? -22.467 -0.997 37.186 1.00 98.06 102 GLU A C 1
ATOM 788 O O . GLU A 1 102 ? -23.096 -0.601 38.173 1.00 98.06 102 GLU A O 1
ATOM 793 N N . GLN A 1 103 ? -22.684 -2.198 36.646 1.00 98.00 103 GLN A N 1
ATOM 794 C CA . GLN A 1 103 ? -23.684 -3.135 37.152 1.00 98.00 103 GLN A CA 1
ATOM 795 C C . GLN A 1 103 ? -23.332 -3.666 38.549 1.00 98.00 103 GLN A C 1
ATOM 797 O O . GLN A 1 103 ? -24.203 -3.699 39.425 1.00 98.00 103 GLN A O 1
ATOM 802 N N . ASP A 1 104 ? -22.065 -4.018 38.789 1.00 97.56 104 ASP A N 1
ATOM 803 C CA . ASP A 1 104 ? -21.575 -4.428 40.111 1.00 97.56 104 ASP A CA 1
ATOM 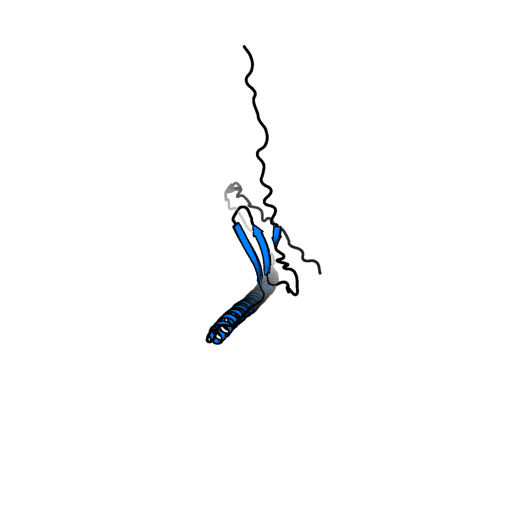804 C C . ASP A 1 104 ? -21.815 -3.314 41.146 1.00 97.56 104 ASP A C 1
ATOM 806 O O . ASP A 1 104 ? -22.308 -3.571 42.246 1.00 97.56 104 ASP A O 1
ATOM 810 N N . LEU A 1 105 ? -21.563 -2.053 40.777 1.00 97.50 105 LEU A N 1
ATOM 811 C CA . LEU A 1 105 ? -21.804 -0.883 41.628 1.00 97.50 105 LEU A CA 1
ATOM 812 C C . LEU A 1 105 ? -23.295 -0.740 41.983 1.00 97.50 105 LEU A C 1
ATOM 814 O O . LEU A 1 105 ? -23.645 -0.511 43.145 1.00 97.50 105 LEU A O 1
ATOM 818 N N . ILE A 1 106 ? -24.189 -0.891 41.002 1.00 96.62 106 ILE A N 1
ATOM 819 C CA . ILE A 1 106 ? -25.642 -0.843 41.224 1.00 96.62 106 ILE A CA 1
ATOM 820 C C . ILE A 1 106 ? -26.082 -1.966 42.168 1.00 96.62 106 ILE A C 1
ATOM 822 O O . ILE A 1 106 ? -26.845 -1.716 43.104 1.00 96.62 106 ILE A O 1
ATOM 826 N N . ASN A 1 107 ? -25.597 -3.187 41.946 1.00 96.06 107 ASN A N 1
ATOM 827 C CA . ASN A 1 107 ? -25.935 -4.343 42.771 1.00 96.06 107 ASN A CA 1
ATOM 828 C C . ASN A 1 107 ? -25.453 -4.151 44.217 1.00 96.06 107 ASN A C 1
ATOM 830 O O . ASN A 1 107 ? -26.237 -4.333 45.147 1.00 96.06 107 ASN A O 1
ATOM 834 N N . LEU A 1 108 ? -24.216 -3.682 44.415 1.00 96.00 108 LEU A N 1
ATOM 835 C CA . LEU A 1 108 ? -23.671 -3.375 45.742 1.00 96.00 108 LEU A CA 1
ATOM 836 C C . LEU A 1 108 ? -24.471 -2.281 46.460 1.00 96.00 108 LEU A C 1
ATOM 838 O O . LEU A 1 108 ? -24.794 -2.426 47.638 1.00 96.00 108 LEU A O 1
ATOM 842 N N . LYS A 1 109 ? -24.855 -1.209 45.755 1.00 95.12 109 LYS A N 1
ATOM 843 C CA . LYS A 1 109 ? -25.721 -0.158 46.317 1.00 95.12 109 LYS A CA 1
ATOM 844 C C . LYS A 1 109 ? -27.076 -0.702 46.770 1.00 95.12 109 LYS A C 1
ATOM 846 O O . LYS A 1 109 ? -27.573 -0.272 47.808 1.00 95.12 109 LYS A O 1
ATOM 851 N N . LYS A 1 110 ? -27.674 -1.625 46.007 1.00 94.81 110 LYS A N 1
ATOM 852 C CA . LYS A 1 110 ? -28.941 -2.277 46.379 1.00 94.81 110 LYS A CA 1
ATOM 853 C C . LYS A 1 110 ? -28.784 -3.115 47.650 1.00 94.81 110 LYS A C 1
ATOM 855 O O . LYS A 1 110 ? -29.578 -2.930 48.565 1.00 94.81 110 LYS A O 1
ATOM 860 N N . VAL A 1 111 ? -27.744 -3.952 47.724 1.00 93.88 111 VAL A N 1
ATOM 861 C CA . VAL A 1 111 ? -27.446 -4.792 48.901 1.00 93.88 111 VAL A CA 1
ATOM 862 C C . VAL A 1 111 ? -27.201 -3.943 50.152 1.00 93.88 111 VAL A C 1
ATOM 864 O O . VAL A 1 111 ? -27.718 -4.253 51.222 1.00 93.88 111 VAL A O 1
ATOM 867 N N . LEU A 1 112 ? -26.460 -2.837 50.028 1.00 91.81 112 LEU A N 1
ATOM 868 C CA . LEU A 1 112 ? -26.206 -1.947 51.163 1.00 91.81 112 LEU A CA 1
ATOM 869 C C . LEU A 1 112 ? -27.492 -1.267 51.657 1.00 91.81 112 LEU A C 1
ATOM 871 O O . LEU A 1 112 ? -27.719 -1.156 52.862 1.00 91.81 112 LEU A O 1
ATOM 875 N N . LYS A 1 113 ? -28.352 -0.829 50.728 1.00 90.06 113 LYS A N 1
ATOM 876 C CA . LYS A 1 113 ? -29.631 -0.200 51.071 1.00 90.06 113 LYS A CA 1
ATOM 877 C C . LYS A 1 113 ? -30.575 -1.178 51.779 1.00 90.06 113 LYS A C 1
ATOM 879 O O . LYS A 1 113 ? -31.195 -0.769 52.752 1.00 90.06 113 LYS A O 1
ATOM 884 N N . SER A 1 114 ? -30.648 -2.437 51.335 1.00 84.69 114 SER A N 1
ATOM 885 C CA . SER A 1 114 ? -31.469 -3.461 51.999 1.00 84.69 114 SER A CA 1
ATOM 886 C C . SER A 1 114 ? -30.935 -3.843 53.383 1.00 84.69 114 SER A C 1
ATOM 888 O O . SER A 1 114 ? -31.715 -3.981 54.315 1.00 84.69 114 SER A O 1
ATOM 890 N N . GLN A 1 115 ? -29.612 -3.940 53.563 1.00 80.75 115 GLN A N 1
ATOM 891 C CA . GLN A 1 115 ? -29.033 -4.210 54.889 1.00 80.75 115 GLN A CA 1
ATOM 892 C C . GLN A 1 115 ? -29.262 -3.066 55.883 1.00 80.75 115 GLN A C 1
ATOM 894 O O . GLN A 1 115 ? -29.460 -3.306 57.069 1.00 80.75 115 GLN A O 1
ATOM 899 N N . THR A 1 116 ? -29.247 -1.818 55.410 1.00 72.94 116 THR A N 1
ATOM 900 C CA . THR A 1 116 ? -29.491 -0.659 56.280 1.00 72.94 116 THR A CA 1
ATOM 901 C C . THR A 1 116 ? -30.967 -0.568 56.680 1.00 72.94 116 THR A C 1
ATOM 903 O O . THR A 1 116 ? -31.249 -0.166 57.801 1.00 72.94 116 THR A O 1
ATOM 906 N N . SER A 1 117 ? -31.906 -0.973 55.810 1.00 62.84 117 SER A N 1
ATOM 907 C CA . SER A 1 117 ? -33.329 -1.043 56.174 1.00 62.84 117 SER A CA 1
ATOM 908 C C . SER A 1 117 ? -33.647 -2.184 57.143 1.00 62.84 117 SER A C 1
ATOM 910 O O . SER A 1 117 ? -34.419 -1.960 58.065 1.00 62.84 117 SER A O 1
ATOM 912 N N . ASP A 1 118 ? -33.028 -3.362 56.995 1.00 59.41 118 ASP A N 1
ATOM 913 C CA . ASP A 1 118 ? -33.230 -4.480 57.938 1.00 59.41 118 ASP A CA 1
ATOM 914 C C . ASP A 1 118 ? -32.600 -4.208 59.319 1.00 59.41 118 ASP A C 1
ATOM 916 O O . ASP A 1 118 ? -33.083 -4.697 60.336 1.00 59.41 118 ASP A O 1
ATOM 920 N N . SER A 1 119 ? -31.528 -3.406 59.385 1.00 57.38 119 SER A N 1
ATOM 921 C CA . SER A 1 119 ? -30.866 -3.063 60.653 1.00 57.38 119 SER A CA 1
ATOM 922 C C . SER A 1 119 ? -31.610 -2.007 61.485 1.00 57.38 119 SER A C 1
ATOM 924 O O . SER A 1 119 ? -31.335 -1.903 62.681 1.00 57.38 119 SER A O 1
ATOM 926 N N . ASP A 1 120 ? -32.508 -1.216 60.889 1.00 53.34 120 ASP A N 1
ATOM 927 C CA . ASP A 1 120 ? -33.288 -0.184 61.599 1.00 53.34 120 ASP A CA 1
ATOM 928 C C . ASP A 1 120 ? -34.496 -0.794 62.341 1.00 53.34 120 ASP A C 1
ATOM 930 O O . ASP A 1 120 ? -34.912 -0.293 63.384 1.00 53.34 120 ASP A O 1
ATOM 934 N N . GLU A 1 121 ? -35.003 -1.947 61.881 1.00 49.69 121 GLU A N 1
ATOM 935 C CA . GLU A 1 121 ? -36.075 -2.685 62.568 1.00 49.69 121 GLU A CA 1
ATOM 936 C C . GLU A 1 121 ? -35.575 -3.462 63.805 1.00 49.69 121 GLU A C 1
ATOM 938 O O . GLU A 1 121 ? -36.366 -3.832 64.669 1.00 49.69 121 GLU A O 1
ATOM 943 N N . SER A 1 122 ? -34.258 -3.671 63.952 1.00 50.38 122 SER A N 1
ATOM 944 C CA . SER A 1 122 ? -33.679 -4.431 65.074 1.00 50.38 122 SER A CA 1
ATOM 945 C C . SER A 1 122 ? -33.204 -3.576 66.260 1.00 50.38 122 SER A C 1
ATOM 947 O O . SER A 1 122 ? -32.610 -4.125 67.189 1.00 50.38 122 SER A O 1
ATOM 949 N N . MET A 1 123 ? -33.407 -2.251 66.247 1.00 51.97 123 MET A N 1
ATOM 950 C CA . MET A 1 123 ? -33.003 -1.355 67.351 1.00 51.97 123 MET A CA 1
ATOM 951 C C . MET A 1 123 ? -34.171 -0.812 68.188 1.00 51.97 123 MET A C 1
ATOM 953 O O . MET A 1 123 ? -33.946 -0.019 69.102 1.00 51.97 123 MET A O 1
ATOM 957 N N . GLN A 1 124 ? -35.401 -1.279 67.965 1.00 56.19 124 GLN A N 1
ATOM 958 C CA . GLN A 1 124 ? -36.494 -1.082 68.921 1.00 56.19 124 GLN A CA 1
ATOM 959 C C . GLN A 1 124 ? -36.469 -2.205 69.964 1.00 56.19 124 GLN A C 1
ATOM 961 O O . GLN A 1 124 ? -37.233 -3.163 69.889 1.00 56.19 124 GLN A O 1
ATOM 966 N N . ILE A 1 125 ? -35.560 -2.102 70.939 1.00 49.34 125 ILE A N 1
ATOM 967 C CA . ILE A 1 125 ? -35.799 -2.713 72.248 1.00 49.34 125 ILE A CA 1
ATOM 968 C C . ILE A 1 125 ? -36.238 -1.605 73.199 1.00 49.34 125 ILE A C 1
ATOM 970 O O . ILE A 1 125 ? -35.543 -0.606 73.397 1.00 49.34 125 ILE A O 1
ATOM 974 N N . ASP A 1 126 ? -37.456 -1.762 73.699 1.00 46.31 126 ASP A N 1
ATOM 975 C CA . ASP A 1 126 ? -38.145 -0.798 74.532 1.00 46.31 126 ASP A CA 1
ATOM 976 C C . ASP A 1 126 ? -37.401 -0.490 75.841 1.00 46.31 126 ASP A C 1
ATOM 978 O O . ASP A 1 126 ? -36.731 -1.316 76.462 1.00 46.31 126 ASP A O 1
ATOM 982 N N . THR A 1 127 ? -37.572 0.764 76.242 1.00 57.50 127 THR A N 1
ATOM 983 C CA . THR A 1 127 ? -37.207 1.388 77.518 1.00 57.50 127 THR A CA 1
ATOM 984 C C . THR A 1 127 ? -37.686 0.572 78.724 1.00 57.50 127 THR A C 1
ATOM 986 O O . THR A 1 127 ? -38.827 0.154 78.683 1.00 57.50 127 THR A O 1
ATOM 989 N N . HIS A 1 128 ? -36.885 0.439 79.804 1.00 42.75 128 HIS A N 1
ATOM 990 C CA . HIS A 1 128 ? -37.249 0.674 81.229 1.00 42.75 128 HIS A CA 1
ATOM 991 C C . HIS A 1 128 ? -36.053 0.420 82.190 1.00 42.75 128 HIS A C 1
ATOM 993 O O . HIS A 1 128 ? -35.572 -0.703 82.294 1.00 42.75 128 HIS A O 1
ATOM 999 N N . GLY A 1 129 ? -35.650 1.429 82.987 1.00 34.25 129 GLY A N 1
ATOM 1000 C CA . GLY A 1 129 ? -34.991 1.218 84.296 1.00 34.25 129 GLY A CA 1
ATOM 1001 C C . GLY A 1 129 ? -33.704 2.027 84.581 1.00 34.25 129 GLY A C 1
ATOM 1002 O O . GLY A 1 129 ? -32.735 1.868 83.847 1.00 34.25 129 GLY A O 1
ATOM 1003 N N . PRO A 1 130 ? -33.649 2.870 85.641 1.00 55.25 130 PRO A N 1
ATOM 1004 C CA . PRO A 1 130 ? -32.542 3.793 85.919 1.00 55.25 130 PRO A CA 1
ATOM 1005 C C . PRO A 1 130 ? -31.456 3.175 86.818 1.00 55.25 130 PRO A C 1
ATOM 1007 O O . PRO A 1 130 ? -31.768 2.424 87.738 1.00 55.25 130 PRO A O 1
ATOM 1010 N N . GLY A 1 131 ? -30.187 3.561 86.636 1.00 35.56 131 GLY A N 1
ATOM 1011 C CA . GLY A 1 131 ? -29.150 3.187 87.602 1.00 35.56 131 GLY A CA 1
ATOM 1012 C C . GLY A 1 131 ? -27.707 3.544 87.240 1.00 35.56 131 GLY A C 1
ATOM 1013 O O . GLY A 1 131 ? -27.064 2.847 86.474 1.00 35.56 131 GLY A O 1
ATOM 1014 N N . THR A 1 132 ? -27.208 4.589 87.904 1.00 35.44 132 THR A N 1
ATOM 1015 C CA . THR A 1 132 ? -25.857 4.704 88.492 1.00 35.44 132 THR A CA 1
ATOM 1016 C C . THR A 1 132 ? -24.599 4.833 87.607 1.00 35.44 132 THR A C 1
ATOM 1018 O O . THR A 1 132 ? -24.107 3.883 87.014 1.00 35.44 132 THR A O 1
ATOM 1021 N N . SER A 1 133 ? -23.994 6.022 87.749 1.00 40.12 133 SER A N 1
ATOM 1022 C CA . SER A 1 133 ? -22.567 6.289 88.019 1.00 40.12 133 SER A CA 1
ATOM 1023 C C . SER A 1 133 ? -21.497 6.017 86.951 1.00 40.12 133 SER A C 1
ATOM 1025 O O . SER A 1 133 ? -21.064 4.892 86.753 1.00 40.12 133 SER A O 1
ATOM 1027 N N . GLY A 1 134 ? -20.933 7.125 86.450 1.00 38.31 134 GLY A N 1
ATOM 1028 C CA . GLY A 1 134 ? -19.522 7.479 86.662 1.00 38.31 134 GLY A CA 1
ATOM 1029 C C . GLY A 1 134 ? -18.461 6.678 85.904 1.00 38.31 134 GLY A C 1
ATOM 1030 O O . GLY A 1 134 ? -18.124 5.567 86.286 1.00 38.31 134 GLY A O 1
ATOM 1031 N N . GLY A 1 135 ? -17.813 7.309 84.922 1.00 36.00 135 GLY A N 1
ATOM 1032 C CA . GLY A 1 135 ? -16.604 6.760 84.308 1.00 36.00 135 GLY A CA 1
ATOM 1033 C C . GLY A 1 135 ? -15.917 7.756 83.383 1.00 36.00 135 GLY A C 1
ATOM 1034 O O . GLY A 1 135 ? -16.442 8.115 82.339 1.00 36.00 135 GLY A O 1
ATOM 1035 N N . LEU A 1 136 ? -14.752 8.225 83.815 1.00 42.50 136 LEU A N 1
ATOM 1036 C CA . LEU A 1 136 ? -13.890 9.222 83.188 1.00 42.50 136 LEU A CA 1
ATOM 1037 C C . LEU A 1 136 ? -13.171 8.691 81.934 1.00 42.50 136 LEU A C 1
ATOM 1039 O O . LEU A 1 136 ? -12.729 7.548 81.913 1.00 42.50 136 LEU A O 1
ATOM 1043 N N . GLY A 1 137 ? -12.886 9.603 80.998 1.00 37.34 137 GLY A N 1
ATOM 1044 C CA . GLY A 1 137 ? -11.612 9.621 80.270 1.00 37.34 137 GLY A CA 1
ATOM 1045 C C . GLY A 1 137 ? -11.640 9.221 78.793 1.00 37.34 137 GLY A C 1
ATOM 1046 O O . GLY A 1 137 ? -11.729 8.047 78.469 1.00 37.34 137 GLY A O 1
ATOM 1047 N N . GLN A 1 138 ? -11.381 10.182 77.898 1.00 41.97 138 GLN A N 1
ATOM 1048 C CA . GLN A 1 138 ? -10.120 10.182 77.141 1.00 41.97 138 GLN A CA 1
ATOM 1049 C C . GLN A 1 138 ? -9.925 11.453 76.297 1.00 41.97 138 GLN A C 1
ATOM 1051 O O . GLN A 1 138 ? -10.689 11.764 75.393 1.00 41.97 138 GLN A O 1
ATOM 1056 N N . SER A 1 139 ? -8.840 12.148 76.635 1.00 43.03 139 SER A N 1
ATOM 1057 C CA . SER A 1 139 ? -7.920 12.925 75.796 1.00 43.03 139 SER A CA 1
ATOM 1058 C C . SER A 1 139 ? -8.218 13.095 74.297 1.00 43.03 139 SER A C 1
ATOM 1060 O O . SER A 1 139 ? -8.073 12.179 73.488 1.00 43.03 139 SER A O 1
ATOM 1062 N N . GLU A 1 140 ? -8.442 14.356 73.936 1.00 36.66 140 GLU A N 1
ATOM 1063 C CA . GLU A 1 140 ? -8.481 14.918 72.589 1.00 36.66 140 GLU A CA 1
ATOM 1064 C C . GLU A 1 140 ? -7.083 14.888 71.926 1.00 36.66 140 GLU A C 1
ATOM 1066 O O . GLU A 1 140 ? -6.181 15.666 72.248 1.00 36.66 140 GLU A O 1
ATOM 1071 N N . LEU A 1 141 ? -6.875 13.954 70.991 1.00 45.66 141 LEU A N 1
ATOM 1072 C CA . LEU A 1 141 ? -5.655 13.847 70.185 1.00 45.66 141 LEU A CA 1
ATOM 1073 C C . LEU A 1 141 ? -5.711 14.797 68.983 1.00 45.66 141 LEU A C 1
ATOM 1075 O O . LEU A 1 141 ? -6.210 14.496 67.901 1.00 45.66 141 LEU A O 1
ATOM 1079 N N . ARG A 1 142 ? -5.099 15.957 69.196 1.00 48.12 142 ARG A N 1
ATOM 1080 C CA . ARG A 1 142 ? -4.689 16.953 68.204 1.00 48.12 142 ARG A CA 1
ATOM 1081 C C . ARG A 1 142 ? -3.922 16.315 67.027 1.00 48.12 142 ARG A C 1
ATOM 1083 O O . ARG A 1 142 ? -2.783 15.885 67.199 1.00 48.12 142 ARG A O 1
ATOM 1090 N N . LYS A 1 143 ? -4.463 16.361 65.801 1.00 47.75 143 LYS A N 1
ATOM 1091 C CA . LYS A 1 143 ? -3.688 16.171 64.554 1.00 47.75 143 LYS A CA 1
ATOM 1092 C C . LYS A 1 143 ? -3.987 17.273 63.532 1.00 47.75 143 LYS A C 1
ATOM 1094 O O . LYS A 1 143 ? -5.110 17.454 63.082 1.00 47.75 143 LYS A O 1
ATOM 1099 N N . LYS A 1 144 ? -2.932 18.028 63.206 1.00 52.59 144 LYS A N 1
ATOM 1100 C CA . LYS A 1 144 ? -2.874 19.097 62.195 1.00 52.59 144 LYS A CA 1
ATOM 1101 C C . LYS A 1 144 ? -3.066 18.527 60.775 1.00 52.59 144 LYS A C 1
ATOM 1103 O O . LYS A 1 144 ? -2.562 17.435 60.518 1.00 52.59 144 LYS A O 1
ATOM 1108 N N . PRO A 1 145 ? -3.670 19.271 59.830 1.00 42.44 145 PRO A N 1
ATOM 1109 C CA . PRO A 1 145 ? -3.766 18.845 58.436 1.00 42.44 145 PRO A CA 1
ATOM 1110 C C . PRO A 1 145 ? -2.457 19.112 57.672 1.00 42.44 145 PRO A C 1
ATOM 1112 O O . PRO A 1 145 ? -1.981 20.248 57.593 1.00 42.44 145 PRO A O 1
ATOM 1115 N N . SER A 1 146 ? -1.878 18.065 57.084 1.00 43.75 146 SER A N 1
ATOM 1116 C CA . SER A 1 146 ? -0.785 18.155 56.113 1.00 43.75 146 SER A CA 1
ATOM 1117 C C . SER A 1 146 ? -1.348 18.451 54.718 1.00 43.75 146 SER A C 1
ATOM 1119 O O . SER A 1 146 ? -2.116 17.681 54.148 1.00 43.75 146 SER A O 1
ATOM 1121 N N . LYS A 1 147 ? -0.963 19.597 54.146 1.00 53.22 147 LYS A N 1
ATOM 1122 C CA . LYS A 1 147 ? -1.255 19.948 52.750 1.00 53.22 147 LYS A CA 1
ATOM 1123 C C . LYS A 1 147 ? -0.396 19.089 51.819 1.00 53.22 147 LYS A C 1
ATOM 1125 O O . LYS A 1 147 ? 0.817 19.272 51.779 1.00 53.22 147 LYS A O 1
ATOM 1130 N N . LEU A 1 148 ? -1.018 18.221 51.021 1.00 54.66 148 LEU A N 1
ATOM 1131 C CA . LEU A 1 148 ? -0.375 17.549 49.889 1.00 54.66 148 LEU A CA 1
ATOM 1132 C C . LEU A 1 148 ? -1.068 17.924 48.569 1.00 54.66 148 LEU A C 1
ATOM 1134 O O . LEU A 1 148 ? -2.133 17.444 48.209 1.00 54.66 148 LEU A O 1
ATOM 1138 N N . ARG A 1 149 ? -0.406 18.885 47.921 1.00 45.56 149 ARG A N 1
ATOM 1139 C CA . ARG A 1 149 ? -0.263 19.220 46.496 1.00 45.56 149 ARG A CA 1
ATOM 1140 C C . ARG A 1 149 ? -1.065 18.401 45.462 1.00 45.56 149 ARG A C 1
ATOM 1142 O O . ARG A 1 149 ? -0.776 17.239 45.211 1.00 45.56 149 ARG A O 1
ATOM 1149 N N . ASN A 1 150 ? -1.932 19.107 44.735 1.00 50.84 150 ASN A N 1
ATOM 1150 C CA . ASN A 1 150 ? -2.626 18.676 43.518 1.00 50.84 150 ASN A CA 1
ATOM 1151 C C . ASN A 1 150 ? -1.847 19.104 42.250 1.00 50.84 150 ASN A C 1
ATOM 1153 O O . ASN A 1 150 ? -1.622 20.308 42.089 1.00 50.84 150 ASN A O 1
ATOM 1157 N N . PRO A 1 151 ? -1.504 18.216 41.298 1.00 52.25 151 PRO A N 1
ATOM 1158 C CA . PRO A 1 151 ? -1.249 18.606 39.917 1.00 52.25 151 PRO A CA 1
ATOM 1159 C C . PRO A 1 151 ? -2.534 18.477 39.088 1.00 52.25 151 PRO A C 1
ATOM 1161 O O . PRO A 1 151 ? -3.205 17.450 39.079 1.00 52.25 151 PRO A O 1
ATOM 1164 N N . ARG A 1 152 ? -2.882 19.581 38.428 1.00 45.66 152 ARG A N 1
ATOM 1165 C CA . ARG A 1 152 ? -4.070 19.772 37.594 1.00 45.66 152 ARG A CA 1
ATOM 1166 C C . ARG A 1 152 ? -4.041 18.870 36.358 1.00 45.66 152 ARG A C 1
ATOM 1168 O O . ARG A 1 152 ? -3.064 18.865 35.617 1.00 45.66 152 ARG A O 1
ATOM 1175 N N . SER A 1 153 ? -5.162 18.206 36.108 1.00 41.25 153 SER A N 1
ATOM 1176 C CA . SER A 1 153 ? -5.577 17.720 34.799 1.00 41.25 153 SER A CA 1
ATOM 1177 C C . SER A 1 153 ? -5.891 18.915 33.891 1.00 41.25 153 SER A C 1
ATOM 1179 O O . SER A 1 153 ? -6.770 19.721 34.188 1.00 41.25 153 SER A O 1
ATOM 1181 N N . ALA A 1 154 ? -5.170 19.040 32.778 1.00 41.88 154 ALA A N 1
ATOM 1182 C CA . ALA A 1 154 ? -5.559 19.911 31.676 1.00 41.88 154 ALA A CA 1
ATOM 1183 C C . ALA A 1 154 ? -6.241 19.045 30.615 1.00 41.88 154 ALA A C 1
ATOM 1185 O O . ALA A 1 154 ? -5.595 18.326 29.857 1.00 41.88 154 ALA A O 1
ATOM 1186 N N . ALA A 1 155 ? -7.569 19.091 30.617 1.00 48.06 155 ALA A N 1
ATOM 1187 C CA . ALA A 1 155 ? -8.388 18.648 29.507 1.00 48.06 155 ALA A CA 1
ATOM 1188 C C . ALA A 1 155 ? -8.253 19.661 28.363 1.00 48.06 155 ALA A C 1
ATOM 1190 O O . ALA A 1 155 ? -8.469 20.854 28.573 1.00 48.06 155 ALA A O 1
ATOM 1191 N N . VAL A 1 156 ? -7.961 19.189 27.153 1.00 49.28 156 VAL A N 1
ATOM 1192 C CA . VAL A 1 156 ? -8.260 19.939 25.930 1.00 49.28 156 VAL A CA 1
ATOM 1193 C C . VAL A 1 156 ? -8.971 18.983 24.985 1.00 49.28 156 VAL A C 1
ATOM 1195 O O . VAL A 1 156 ? -8.399 18.008 24.504 1.00 49.28 156 VAL A O 1
ATOM 1198 N N . GLY A 1 157 ? -10.270 19.223 24.822 1.00 39.12 157 GLY A N 1
ATOM 1199 C CA . GLY A 1 15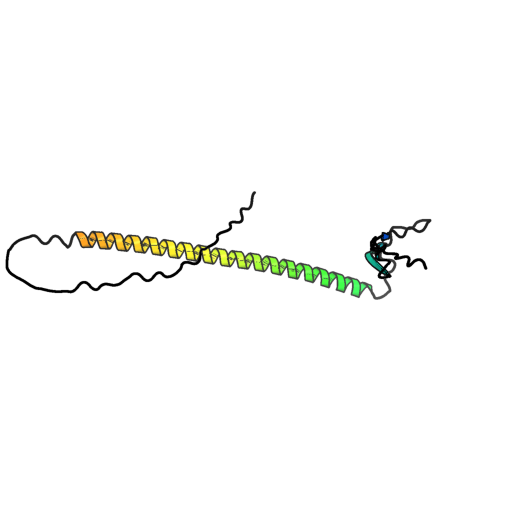7 ? -11.144 18.454 23.951 1.00 39.12 157 GLY A CA 1
ATOM 1200 C C . GLY A 1 157 ? -10.911 18.794 22.484 1.00 39.12 157 GLY A C 1
ATOM 1201 O O . GLY A 1 157 ? -10.806 19.963 22.120 1.00 39.12 157 GLY A O 1
ATOM 1202 N N . LEU A 1 158 ? -10.894 17.763 21.645 1.00 48.72 158 LEU A N 1
ATOM 1203 C CA . LEU A 1 158 ? -10.975 17.889 20.196 1.00 48.72 158 LEU A CA 1
ATOM 1204 C C . LEU A 1 158 ? -12.414 17.578 19.781 1.00 48.72 158 LEU A C 1
ATOM 1206 O O . LEU A 1 158 ? -12.911 16.471 19.985 1.00 48.72 158 LEU A O 1
ATOM 1210 N N . LYS A 1 159 ? -13.098 18.598 19.260 1.00 54.50 159 LYS A N 1
ATOM 1211 C CA . LYS A 1 159 ? -14.446 18.504 18.698 1.00 54.50 159 LYS A CA 1
ATOM 1212 C C . LYS A 1 159 ? -14.295 18.277 17.195 1.00 54.50 159 LYS A C 1
ATOM 1214 O O . LYS A 1 159 ? -13.657 19.090 16.534 1.00 54.50 159 LYS A O 1
ATOM 1219 N N . PHE A 1 160 ? -14.876 17.204 16.670 1.00 44.38 160 PHE A N 1
ATOM 1220 C CA . PHE A 1 160 ? -15.035 17.005 15.230 1.00 44.38 160 PHE A CA 1
ATOM 1221 C C . PHE A 1 160 ? -16.439 17.466 14.828 1.00 44.38 160 PHE A C 1
ATOM 1223 O O . PHE A 1 160 ? -17.425 17.013 15.411 1.00 44.38 160 PHE A O 1
ATOM 1230 N N . SER A 1 161 ? -16.510 18.393 13.871 1.00 52.50 161 SER A N 1
ATOM 1231 C CA . SER A 1 161 ? -17.754 18.772 13.196 1.00 52.50 161 SER A CA 1
ATOM 1232 C C . SER A 1 161 ? -18.090 17.766 12.094 1.00 52.50 161 SER A C 1
ATOM 1234 O O . SER A 1 161 ? -17.198 17.130 11.536 1.00 52.50 161 SER A O 1
ATOM 1236 N N . LYS A 1 162 ? -19.395 17.626 11.862 1.00 51.44 162 LYS A N 1
ATOM 1237 C CA . LYS A 1 162 ? -20.056 16.704 10.935 1.00 51.44 162 LYS A CA 1
ATOM 1238 C C . LYS A 1 162 ? -19.924 17.133 9.479 1.00 51.44 162 LYS A C 1
ATOM 1240 O O . LYS A 1 162 ? -19.884 18.360 9.246 1.00 51.44 162 LYS A O 1
#

Organism: Drosophila simulans (NCBI:txid7240)

InterPro domains:
  IPR041481 COP9 signalosome complex subunit 7, helix I [PF18392] (60-107)
  IPR045237 Eukaryotic translation initiation factor 3 subunit M eIF3m/COP9 signalosome complex subunit 7 COPS7 [PTHR15350] (31-121)

Foldseek 3Di:
DDDDDDDDDDPPPVPQPFDFDQDDDPDDDDRAWTFTQRPVVRDTDTPDGDDDDDDPPCPVVVVVVVVVVVVVVVVVVVVVVVVVVVVVVVVVVVVVVVVVVVVVVVVVVVVVVVVVVVVVVVPPDDDDDDDDDDDDDDDDDDDDDDDDDDDDDDDDDDDDDD

Sequence (162 aa):
MAKTGERRGGCHLATSSAEQVKASGHSSDRDIIHGKLFQNTRILEVDYAQGRDIPPGYTGQIVETLQAWVNSCDSVSNCIEMQIKYANAEKSKRLINKERVEQDLINLKKVLKSQTSDSDESMQIDTHGPGTSGGLGQSELRKKPSKLRNPRSAAVGLKFSK

Secondary structure (DSSP, 8-state):
------------------EEEE---TTT----EEEEEETTTTEEEEEEE------TT-HHHHHHHHHHHHHHHHHHHHHHHHHHHHHHHHHHHHHHHHHHHHHHHHHHHHHHHHHHHHHHTT--PPP----------------PPP---PPPP-----PPP-

pLDDT: mean 72.24, std 25.36, range [34.12, 98.81]